Protein AF-A0A3D3QKH1-F1 (afdb_monomer_lite)

Structure (mmCIF, N/CA/C/O backbone):
data_AF-A0A3D3QKH1-F1
#
_entry.id   AF-A0A3D3QKH1-F1
#
loop_
_atom_site.group_PDB
_atom_site.id
_atom_site.type_symbol
_atom_site.label_atom_id
_atom_site.label_alt_id
_atom_site.label_comp_id
_atom_site.label_asym_id
_atom_site.label_entity_id
_atom_site.label_seq_id
_atom_site.pdbx_PDB_ins_code
_atom_site.Cartn_x
_atom_site.Cartn_y
_atom_site.Cartn_z
_atom_site.occupancy
_atom_site.B_iso_or_equiv
_atom_site.auth_seq_id
_atom_site.auth_comp_id
_atom_site.auth_asym_id
_atom_site.auth_atom_id
_atom_site.pdbx_PDB_model_num
ATOM 1 N N . MET A 1 1 ? 65.534 9.333 26.035 1.00 39.72 1 MET A N 1
ATOM 2 C CA . MET A 1 1 ? 65.267 10.619 25.351 1.00 39.72 1 MET A CA 1
ATOM 3 C C . MET A 1 1 ? 64.069 10.391 24.429 1.00 39.72 1 MET A C 1
ATOM 5 O O . MET A 1 1 ? 64.237 9.804 23.380 1.00 39.72 1 MET A O 1
ATOM 9 N N . ARG A 1 2 ? 62.819 10.492 24.902 1.00 50.69 2 ARG A N 1
ATOM 10 C CA . ARG A 1 2 ? 62.010 11.727 24.957 1.00 50.69 2 ARG A CA 1
ATOM 11 C C . ARG A 1 2 ? 62.180 12.585 23.700 1.00 50.69 2 ARG A C 1
ATOM 13 O O . ARG A 1 2 ? 63.116 13.371 23.644 1.00 50.69 2 ARG A O 1
ATOM 20 N N . ARG A 1 3 ? 61.242 12.450 22.761 1.00 45.91 3 ARG A N 1
ATOM 21 C CA . ARG A 1 3 ? 60.680 13.549 21.960 1.00 45.91 3 ARG A CA 1
ATOM 22 C C . ARG A 1 3 ? 59.366 13.074 21.338 1.00 45.91 3 ARG A C 1
ATOM 24 O O . ARG A 1 3 ? 59.272 12.750 20.164 1.00 45.91 3 ARG A O 1
ATOM 31 N N . SER A 1 4 ? 58.368 12.986 22.215 1.00 51.47 4 SER A N 1
ATOM 32 C CA . SER A 1 4 ? 56.958 13.074 21.857 1.00 51.47 4 SER A CA 1
ATOM 33 C C . SER A 1 4 ? 56.712 14.415 21.187 1.00 51.47 4 SER A C 1
ATOM 35 O O . SER A 1 4 ? 56.991 15.442 21.798 1.00 51.47 4 SER A O 1
ATOM 37 N N . LEU A 1 5 ? 56.174 14.396 19.979 1.00 57.34 5 LEU A N 1
ATOM 38 C CA . LEU A 1 5 ? 55.156 15.326 19.500 1.00 57.34 5 LEU A CA 1
ATOM 39 C C . LEU A 1 5 ? 54.867 14.889 18.075 1.00 57.34 5 LEU A C 1
ATOM 41 O O . LEU A 1 5 ? 55.788 14.930 17.278 1.00 57.34 5 LEU A O 1
ATOM 45 N N . LEU A 1 6 ? 53.644 14.488 17.758 1.00 51.66 6 LEU A N 1
ATOM 46 C CA . LEU A 1 6 ? 53.036 14.796 16.467 1.00 51.66 6 LEU A CA 1
ATOM 47 C C . LEU A 1 6 ? 51.521 14.586 16.616 1.00 51.66 6 LEU A C 1
ATOM 49 O O . LEU A 1 6 ? 51.003 13.484 16.505 1.00 51.66 6 LEU A O 1
ATOM 53 N N . ILE A 1 7 ? 50.877 15.699 16.971 1.00 54.34 7 ILE A N 1
ATOM 54 C CA . ILE A 1 7 ? 49.612 16.185 16.411 1.00 54.34 7 ILE A CA 1
ATOM 55 C C . ILE A 1 7 ? 48.420 15.224 16.544 1.00 54.34 7 ILE A C 1
ATOM 57 O O . ILE A 1 7 ? 48.139 14.386 15.693 1.00 54.34 7 ILE A O 1
ATOM 61 N N . PHE A 1 8 ? 47.660 15.441 17.617 1.00 46.69 8 PHE A N 1
ATOM 62 C CA . PHE A 1 8 ? 46.292 14.961 17.776 1.00 46.69 8 PHE A CA 1
ATOM 63 C C . PHE A 1 8 ? 45.394 15.796 16.847 1.00 46.69 8 PHE A C 1
ATOM 65 O O . PHE A 1 8 ? 44.880 16.846 17.233 1.00 46.69 8 PHE A O 1
ATOM 72 N N . THR A 1 9 ? 45.284 15.395 15.580 1.00 58.78 9 THR A N 1
ATOM 73 C CA . THR A 1 9 ? 44.363 16.022 14.626 1.00 58.78 9 THR A CA 1
ATOM 74 C C . THR A 1 9 ? 42.937 15.724 15.075 1.00 58.78 9 THR A C 1
ATOM 76 O O . THR A 1 9 ? 42.457 14.597 14.977 1.00 58.78 9 THR A O 1
ATOM 79 N N . PHE A 1 10 ? 42.283 16.745 15.621 1.00 53.72 10 PHE A N 1
ATOM 80 C CA . PHE A 1 10 ? 40.889 16.732 16.039 1.00 53.72 10 PHE A CA 1
ATOM 81 C C . PHE A 1 10 ? 40.011 16.564 14.787 1.00 53.72 10 PHE A C 1
ATOM 83 O O . PHE A 1 10 ? 39.727 17.526 14.074 1.00 53.72 10 PHE A O 1
ATOM 90 N N . LEU A 1 11 ? 39.639 15.323 14.471 1.00 56.59 11 LEU A N 1
ATOM 91 C CA . LEU A 1 11 ? 38.656 15.022 13.438 1.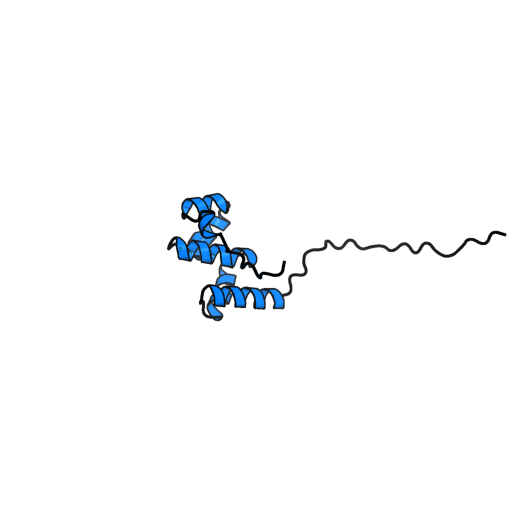00 56.59 11 LEU A CA 1
ATOM 92 C C . LEU A 1 11 ? 37.293 15.487 13.976 1.00 56.59 11 LEU A C 1
ATOM 94 O O . LEU A 1 11 ? 36.651 14.775 14.747 1.00 56.59 11 LEU A O 1
ATOM 98 N N . LEU A 1 12 ? 36.864 16.702 13.618 1.00 54.38 12 LEU A N 1
ATOM 99 C CA . LEU A 1 12 ? 35.460 17.093 13.744 1.00 54.38 12 LEU A CA 1
ATOM 100 C C . LEU A 1 12 ? 34.660 16.204 12.787 1.00 54.38 12 LEU A C 1
ATOM 102 O O . LEU A 1 12 ? 34.444 16.541 11.624 1.00 54.38 12 LEU A O 1
ATOM 106 N N . ALA A 1 13 ? 34.244 15.041 13.278 1.00 55.53 13 ALA A N 1
ATOM 107 C CA . ALA A 1 13 ? 33.175 14.282 12.669 1.00 55.53 13 ALA A CA 1
ATOM 108 C C . ALA A 1 13 ? 31.912 15.137 12.793 1.00 55.53 13 ALA A C 1
ATOM 110 O O . ALA A 1 13 ? 31.291 15.206 13.853 1.00 55.53 13 ALA A O 1
ATOM 111 N N . SER A 1 14 ? 31.561 15.842 11.716 1.00 57.06 14 SER A N 1
ATOM 112 C CA . SER A 1 14 ? 30.198 16.319 11.539 1.00 57.06 14 SER A CA 1
ATOM 113 C C . SER A 1 14 ? 29.322 15.074 11.562 1.00 57.06 14 SER A C 1
ATOM 115 O O . SER A 1 14 ? 29.304 14.304 10.601 1.00 57.06 14 SER A O 1
ATOM 117 N N . ALA A 1 15 ? 28.666 14.821 12.692 1.00 60.66 15 ALA A N 1
ATOM 118 C CA . ALA A 1 15 ? 27.592 13.852 12.782 1.00 60.66 15 ALA A CA 1
ATOM 119 C C . ALA A 1 15 ? 26.407 14.435 12.004 1.00 60.66 15 ALA A C 1
ATOM 121 O O . ALA A 1 15 ? 25.427 14.898 12.583 1.00 60.66 15 ALA A O 1
ATOM 122 N N . ALA A 1 16 ? 26.528 14.472 10.674 1.00 62.12 16 ALA A N 1
ATOM 123 C CA . ALA A 1 16 ? 25.353 14.532 9.836 1.00 62.12 16 ALA A CA 1
ATOM 124 C C . ALA A 1 16 ? 24.510 13.320 10.251 1.00 62.12 16 ALA A C 1
ATOM 126 O O . ALA A 1 16 ? 25.060 12.213 10.328 1.00 62.12 16 ALA A O 1
ATOM 127 N N . PRO A 1 17 ? 23.227 13.503 10.599 1.00 56.59 17 PRO A N 1
ATOM 128 C CA . PRO A 1 17 ? 22.369 12.355 10.805 1.00 56.59 17 PRO A CA 1
ATOM 129 C C . PRO A 1 17 ? 22.489 11.504 9.543 1.00 56.59 17 PRO A C 1
ATOM 131 O O . PRO A 1 17 ? 22.360 12.016 8.432 1.00 56.59 17 PRO A O 1
ATOM 134 N N . ILE A 1 18 ? 22.813 10.224 9.713 1.00 59.66 18 ILE A N 1
ATOM 135 C CA . ILE A 1 18 ? 22.743 9.248 8.632 1.00 59.66 18 ILE A CA 1
ATOM 136 C C . ILE A 1 18 ? 21.248 9.041 8.378 1.00 59.66 18 ILE A C 1
ATOM 138 O O . ILE A 1 18 ? 20.650 8.068 8.824 1.00 59.66 18 ILE A O 1
ATOM 142 N N . THR A 1 19 ? 20.600 10.014 7.748 1.00 61.84 19 THR A N 1
ATOM 143 C CA . THR A 1 19 ? 19.360 9.763 7.034 1.00 61.84 19 THR A CA 1
ATOM 144 C C . THR A 1 19 ? 19.751 8.890 5.851 1.00 61.84 19 THR A C 1
ATOM 146 O O . THR A 1 19 ? 20.713 9.198 5.141 1.00 61.84 19 THR A O 1
ATOM 149 N N . GLY A 1 20 ? 19.080 7.747 5.688 1.00 61.28 20 GLY A N 1
ATOM 150 C CA . GLY A 1 20 ? 19.288 6.894 4.520 1.00 61.28 20 GLY A CA 1
ATOM 151 C C . GLY A 1 20 ? 19.252 7.764 3.265 1.00 61.28 20 GLY A C 1
ATOM 152 O O . GLY A 1 20 ? 18.377 8.617 3.133 1.00 61.28 20 GLY A O 1
ATOM 153 N N . GLN A 1 21 ? 20.258 7.637 2.401 1.00 60.56 21 GLN A N 1
ATOM 154 C CA . GLN A 1 21 ? 20.323 8.409 1.163 1.00 60.56 21 GLN A CA 1
ATOM 155 C C . GLN A 1 21 ? 19.178 7.950 0.248 1.00 60.56 21 GLN A C 1
ATOM 157 O O . GLN A 1 21 ? 19.341 7.006 -0.521 1.00 60.56 21 GLN A O 1
ATOM 162 N N . GLU A 1 22 ? 18.012 8.587 0.348 1.00 65.19 22 GLU A N 1
ATOM 163 C CA . GLU A 1 22 ? 16.922 8.401 -0.608 1.00 65.19 22 GLU A CA 1
ATOM 164 C C . GLU A 1 22 ? 17.378 8.941 -1.966 1.00 65.19 22 GLU A C 1
ATOM 166 O O . GLU A 1 22 ? 17.476 10.148 -2.192 1.00 65.19 22 GLU A O 1
ATOM 171 N N . SER A 1 23 ? 17.731 8.029 -2.871 1.00 79.75 23 SER A N 1
ATOM 172 C CA . SER A 1 23 ? 18.094 8.367 -4.242 1.00 79.75 23 SER A CA 1
ATOM 173 C C . SER A 1 23 ? 16.833 8.378 -5.108 1.00 79.75 23 SER A C 1
ATOM 175 O O . SER A 1 23 ? 16.136 7.361 -5.158 1.00 79.75 23 SER A O 1
ATOM 177 N N . PRO A 1 24 ? 16.554 9.455 -5.865 1.00 79.38 24 PRO A N 1
ATOM 178 C CA . PRO A 1 24 ? 15.440 9.481 -6.814 1.00 79.38 24 PRO A CA 1
ATOM 179 C C . PRO A 1 24 ? 15.468 8.314 -7.810 1.00 79.38 24 PRO A C 1
ATOM 181 O O . PRO A 1 24 ? 14.419 7.795 -8.183 1.00 79.38 24 PRO A O 1
ATOM 184 N N . ALA A 1 25 ? 16.666 7.863 -8.202 1.00 81.81 25 ALA A N 1
ATOM 185 C CA . ALA A 1 25 ? 16.832 6.699 -9.069 1.00 81.81 25 ALA A CA 1
ATOM 186 C C . ALA A 1 25 ? 16.413 5.394 -8.369 1.00 81.81 25 ALA A C 1
ATOM 188 O O . ALA A 1 25 ? 15.702 4.588 -8.961 1.00 81.81 25 ALA A O 1
ATOM 189 N N . ALA A 1 26 ? 16.772 5.223 -7.091 1.00 84.75 26 ALA A N 1
ATOM 190 C CA . ALA A 1 26 ? 16.362 4.056 -6.310 1.00 84.75 26 ALA A CA 1
ATOM 191 C C . ALA A 1 26 ? 14.836 4.006 -6.122 1.00 84.75 26 ALA A C 1
ATOM 193 O O . ALA A 1 26 ? 14.236 2.941 -6.256 1.00 84.75 26 ALA A O 1
ATOM 194 N N . ASN A 1 27 ? 14.197 5.157 -5.888 1.00 84.12 27 ASN A N 1
ATOM 195 C CA . ASN A 1 27 ? 12.738 5.242 -5.804 1.00 84.12 27 ASN A CA 1
ATOM 196 C C . ASN A 1 27 ? 12.077 4.879 -7.139 1.00 84.12 27 ASN A C 1
ATOM 198 O O . ASN A 1 27 ? 11.091 4.149 -7.147 1.00 84.12 27 ASN A O 1
ATOM 202 N N . ALA A 1 28 ? 12.624 5.332 -8.270 1.00 83.81 28 ALA A N 1
ATOM 203 C CA . ALA A 1 28 ? 12.101 4.980 -9.589 1.00 83.81 28 ALA A CA 1
ATOM 204 C C . ALA A 1 28 ? 12.192 3.469 -9.872 1.00 83.81 28 ALA A C 1
ATOM 206 O O . ALA A 1 28 ? 11.215 2.870 -10.328 1.00 83.81 28 ALA A O 1
ATOM 207 N N . ASP A 1 29 ? 13.326 2.840 -9.554 1.00 86.81 29 ASP A N 1
ATOM 208 C CA . ASP A 1 29 ? 13.516 1.394 -9.715 1.00 86.81 29 ASP A CA 1
ATOM 209 C C . ASP A 1 29 ? 12.571 0.596 -8.809 1.00 86.81 29 ASP A C 1
ATOM 211 O O . ASP A 1 29 ? 11.919 -0.355 -9.255 1.00 86.81 29 ASP A O 1
ATOM 215 N N . TYR A 1 30 ? 12.432 1.023 -7.553 1.00 86.50 30 TYR A N 1
ATOM 216 C CA . TYR A 1 30 ? 11.501 0.435 -6.595 1.00 86.50 30 TYR A CA 1
ATOM 217 C C . TYR A 1 30 ? 10.049 0.522 -7.081 1.00 86.50 30 TYR A C 1
ATOM 219 O O . TYR A 1 30 ? 9.355 -0.492 -7.172 1.00 86.50 30 TYR A O 1
ATOM 227 N N . LEU A 1 31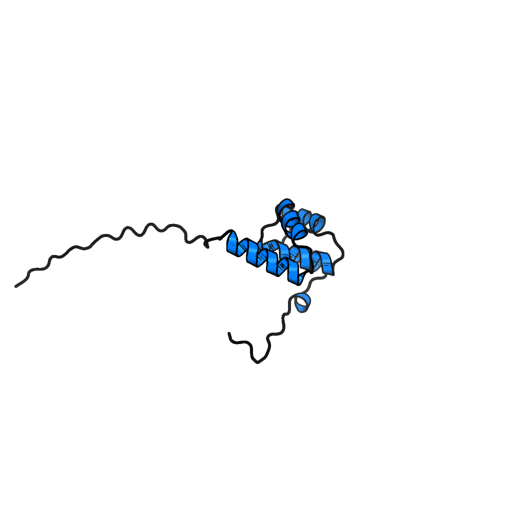 ? 9.600 1.714 -7.474 1.00 86.31 31 LEU A N 1
ATOM 228 C CA . LEU A 1 31 ? 8.261 1.947 -8.013 1.00 86.31 31 LEU A CA 1
ATOM 229 C C . LEU A 1 31 ? 8.012 1.142 -9.298 1.00 86.31 31 LEU A C 1
ATOM 231 O O . LEU A 1 31 ? 6.921 0.607 -9.494 1.00 86.31 31 LEU A O 1
ATOM 235 N N . SER A 1 32 ? 9.033 0.973 -10.143 1.00 86.94 32 SER A N 1
ATOM 236 C CA . SER A 1 32 ? 8.971 0.105 -11.323 1.00 86.94 32 SER A CA 1
ATOM 237 C C . SER A 1 32 ? 8.758 -1.368 -10.952 1.00 86.94 32 SER A C 1
ATOM 239 O O . SER A 1 32 ? 7.974 -2.068 -11.600 1.00 86.94 32 SER A O 1
ATOM 241 N N . ALA A 1 33 ? 9.424 -1.857 -9.903 1.00 89.50 33 ALA A N 1
ATOM 242 C CA . ALA A 1 33 ? 9.225 -3.213 -9.395 1.00 89.50 33 ALA A CA 1
ATOM 243 C C . ALA A 1 33 ? 7.811 -3.408 -8.820 1.00 89.50 33 ALA A C 1
ATOM 245 O O . ALA A 1 33 ? 7.152 -4.401 -9.139 1.00 89.50 33 ALA A O 1
ATOM 246 N N . VAL A 1 34 ? 7.309 -2.433 -8.053 1.00 89.38 34 VAL A N 1
ATOM 247 C CA . VAL A 1 34 ? 5.932 -2.423 -7.533 1.00 89.38 34 VAL A CA 1
ATOM 248 C C . VAL A 1 34 ? 4.916 -2.464 -8.681 1.00 89.38 34 VAL A C 1
ATOM 250 O O . VAL A 1 34 ? 4.021 -3.310 -8.669 1.00 89.38 34 VAL A O 1
ATOM 253 N N . ALA A 1 35 ? 5.091 -1.631 -9.715 1.00 88.38 35 ALA A N 1
ATOM 254 C CA . ALA A 1 35 ? 4.232 -1.619 -10.904 1.00 88.38 35 ALA A CA 1
ATOM 255 C C . ALA A 1 35 ? 4.120 -3.013 -11.534 1.00 88.38 35 ALA A C 1
ATOM 257 O O . ALA A 1 35 ? 3.021 -3.516 -11.768 1.00 88.38 35 ALA A O 1
ATOM 258 N N . ARG A 1 36 ? 5.269 -3.667 -11.758 1.00 89.81 36 ARG A N 1
ATOM 259 C CA . ARG A 1 36 ? 5.336 -5.012 -12.345 1.00 89.81 36 ARG A CA 1
ATOM 260 C C . ARG A 1 36 ? 4.628 -6.047 -11.476 1.00 89.81 36 ARG A C 1
ATOM 262 O O . ARG A 1 36 ? 3.855 -6.841 -12.008 1.00 89.81 36 ARG A O 1
ATOM 269 N N . PHE A 1 37 ? 4.844 -6.022 -10.161 1.00 89.12 37 PHE A N 1
ATOM 270 C CA . PHE A 1 37 ? 4.207 -6.963 -9.235 1.00 89.12 37 PHE A CA 1
ATOM 271 C C . PHE A 1 37 ? 2.675 -6.853 -9.260 1.00 89.12 37 PHE A C 1
ATOM 273 O O . PHE A 1 37 ? 1.970 -7.863 -9.310 1.00 89.12 37 PHE A O 1
ATOM 280 N N . PHE A 1 38 ? 2.147 -5.628 -9.277 1.00 88.62 38 PHE A N 1
ATOM 281 C CA . PHE A 1 38 ? 0.704 -5.383 -9.325 1.00 88.62 38 PHE A CA 1
ATOM 282 C C . PHE A 1 38 ? 0.118 -5.370 -10.743 1.00 88.62 38 PHE A C 1
ATOM 284 O O . PHE A 1 38 ? -1.096 -5.249 -10.881 1.00 88.62 38 PHE A O 1
ATOM 291 N N . SER A 1 39 ? 0.944 -5.566 -11.778 1.00 90.56 39 SER A N 1
ATOM 292 C CA . SER A 1 39 ? 0.546 -5.470 -13.192 1.00 90.56 39 SER A CA 1
ATOM 293 C C . SER A 1 39 ? -0.073 -4.112 -13.557 1.00 90.56 39 SER A C 1
ATOM 295 O O . SER A 1 39 ? -0.969 -4.045 -14.396 1.00 90.56 39 SER A O 1
ATOM 297 N N . LEU A 1 40 ? 0.408 -3.036 -12.928 1.00 87.25 40 LEU A N 1
ATOM 298 C CA . LEU A 1 40 ? -0.011 -1.667 -13.220 1.00 87.25 40 LEU A CA 1
ATOM 299 C C . LEU A 1 40 ? 0.797 -1.120 -14.409 1.00 87.25 40 LEU A C 1
ATOM 301 O O . LEU A 1 40 ? 2.012 -1.347 -14.481 1.00 87.25 40 LEU A O 1
ATOM 305 N N . PRO A 1 41 ? 0.173 -0.385 -15.344 1.00 83.31 41 PRO A N 1
ATOM 306 C CA . PRO A 1 41 ? 0.899 0.338 -16.369 1.00 83.31 41 PRO A CA 1
ATOM 307 C C . PRO A 1 41 ? 1.799 1.405 -15.731 1.00 83.31 41 PRO A C 1
ATOM 309 O O . PRO A 1 41 ? 1.513 1.966 -14.675 1.00 83.31 41 PRO A O 1
ATOM 312 N N . SER A 1 42 ? 2.938 1.679 -16.367 1.00 70.12 42 SER A N 1
ATOM 313 C CA . SER A 1 42 ? 4.013 2.487 -15.773 1.00 70.12 42 SER A CA 1
ATOM 314 C C . SER A 1 42 ? 3.589 3.918 -15.421 1.00 70.12 42 SER A C 1
ATOM 316 O O . SER A 1 42 ? 4.155 4.512 -14.511 1.00 70.12 42 SER A O 1
ATOM 318 N N . ASN A 1 43 ? 2.582 4.457 -16.113 1.00 72.81 43 ASN A N 1
ATOM 319 C CA . ASN A 1 43 ? 1.995 5.764 -15.828 1.00 72.81 43 ASN A CA 1
ATOM 320 C C . ASN A 1 43 ? 1.074 5.762 -14.595 1.00 72.81 43 ASN A C 1
ATOM 322 O O . ASN A 1 43 ? 0.916 6.806 -13.977 1.00 72.81 43 ASN A O 1
ATOM 326 N N . GLU A 1 44 ? 0.492 4.623 -14.204 1.00 69.69 44 GLU A N 1
ATOM 327 C CA . GLU A 1 44 ? -0.373 4.531 -13.015 1.00 69.69 44 GLU A CA 1
ATOM 328 C C . GLU A 1 44 ? 0.420 4.659 -11.713 1.00 69.69 44 GLU A C 1
ATOM 330 O O . GLU A 1 44 ? -0.087 5.189 -10.731 1.00 69.69 44 GLU A O 1
ATOM 335 N N . VAL A 1 45 ? 1.694 4.259 -11.702 1.00 65.00 45 VAL A N 1
ATOM 336 C CA . VAL A 1 45 ? 2.543 4.434 -10.514 1.00 65.00 45 VAL A CA 1
ATOM 337 C C . VAL A 1 45 ? 2.938 5.893 -10.295 1.00 65.00 45 VAL A C 1
ATOM 339 O O . VAL A 1 45 ? 3.100 6.319 -9.155 1.00 65.00 45 VAL A O 1
ATOM 342 N N . SER A 1 46 ? 2.995 6.696 -11.358 1.00 64.56 46 SER A N 1
ATOM 343 C CA . SER A 1 46 ? 3.093 8.152 -11.227 1.00 64.56 46 SER A CA 1
ATOM 344 C C . SER A 1 46 ? 1.819 8.752 -10.618 1.00 64.56 46 SER A C 1
ATOM 346 O O . SER A 1 46 ? 1.923 9.673 -9.819 1.00 64.56 46 SER A O 1
ATOM 348 N N . ILE A 1 47 ? 0.640 8.184 -10.891 1.00 65.25 47 ILE A N 1
ATOM 349 C CA . ILE A 1 47 ? -0.631 8.627 -10.287 1.00 65.25 47 ILE A CA 1
ATOM 350 C C . ILE A 1 47 ? -0.678 8.280 -8.788 1.00 65.25 47 ILE A C 1
ATOM 352 O O . ILE A 1 47 ? -1.205 9.051 -7.995 1.00 65.25 47 ILE A O 1
ATOM 356 N N . LEU A 1 48 ? -0.037 7.186 -8.352 1.00 67.06 48 LEU A N 1
ATOM 357 C CA . LEU A 1 48 ? 0.099 6.861 -6.919 1.00 67.06 48 LEU A CA 1
ATOM 358 C C . LEU A 1 48 ? 0.849 7.942 -6.129 1.00 67.06 48 LEU A C 1
ATOM 360 O O . LEU A 1 48 ? 0.575 8.126 -4.944 1.00 67.06 48 LEU A O 1
ATOM 364 N N . SER A 1 49 ? 1.760 8.677 -6.778 1.00 63.94 49 SER A N 1
ATOM 365 C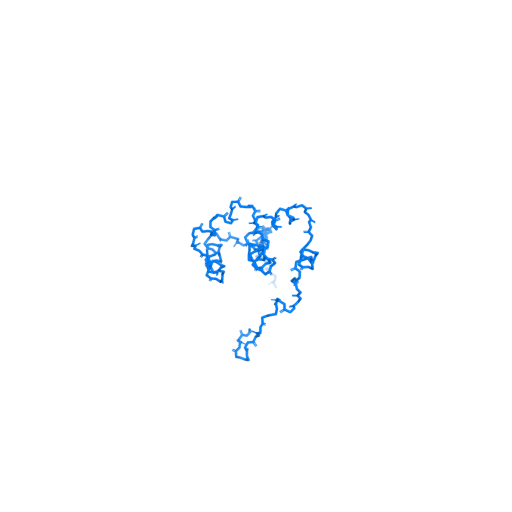 CA . SER A 1 49 ? 2.450 9.810 -6.149 1.00 63.94 49 SER A CA 1
ATOM 366 C C . SER A 1 49 ? 1.532 11.012 -5.895 1.00 63.94 49 SER A C 1
ATOM 368 O O . SER A 1 49 ? 1.797 11.798 -4.989 1.00 63.94 49 SER A O 1
ATOM 370 N N . GLU A 1 50 ? 0.420 11.124 -6.630 1.00 72.44 50 GLU A N 1
ATOM 371 C CA . GLU A 1 50 ? -0.580 12.185 -6.448 1.00 72.44 50 GLU A CA 1
ATOM 372 C C . GLU A 1 50 ? -1.440 11.965 -5.197 1.00 72.44 50 GLU A C 1
ATOM 374 O O . GLU A 1 50 ? -2.017 12.910 -4.669 1.00 72.44 50 GLU A O 1
ATOM 379 N N . TRP A 1 51 ? -1.514 10.733 -4.686 1.00 73.94 51 TRP A N 1
ATOM 380 C CA . TRP A 1 51 ? -2.312 10.384 -3.505 1.00 73.94 51 TRP A CA 1
ATOM 381 C C . TRP A 1 51 ? -1.590 10.656 -2.177 1.00 73.94 51 TRP A C 1
ATOM 383 O O . TRP A 1 51 ? -2.066 10.233 -1.124 1.00 73.94 51 TRP A O 1
ATOM 393 N N . GLU A 1 52 ? -0.442 11.343 -2.217 1.00 81.19 52 GLU A N 1
ATOM 394 C CA . GLU A 1 52 ? 0.378 11.675 -1.042 1.00 81.19 52 GLU A CA 1
ATOM 395 C C . GLU A 1 52 ? 0.720 10.439 -0.189 1.00 81.19 52 GLU A C 1
ATOM 397 O O . GLU A 1 52 ? 0.806 10.499 1.038 1.00 81.19 52 GLU A O 1
ATOM 402 N N . ILE A 1 53 ? 0.890 9.286 -0.844 1.00 86.00 53 ILE A N 1
ATOM 403 C CA . ILE A 1 53 ? 1.253 8.029 -0.189 1.00 86.00 53 ILE A CA 1
ATOM 404 C C . ILE A 1 53 ? 2.779 7.982 -0.072 1.00 86.00 53 ILE A C 1
ATOM 406 O O . ILE A 1 53 ? 3.458 8.116 -1.097 1.00 86.00 53 ILE A O 1
ATOM 410 N N . PRO A 1 54 ? 3.343 7.759 1.130 1.00 86.25 54 PRO A N 1
ATOM 411 C CA . PRO A 1 54 ? 4.767 7.480 1.271 1.00 86.25 54 PRO A CA 1
ATOM 412 C C . PRO A 1 54 ? 5.180 6.317 0.363 1.00 86.25 54 PRO A C 1
ATOM 414 O O . PRO A 1 54 ? 4.463 5.321 0.259 1.00 86.25 54 PRO A O 1
ATOM 417 N N . VAL A 1 55 ? 6.323 6.439 -0.318 1.00 85.81 55 VAL A N 1
ATOM 418 C CA . VAL A 1 55 ? 6.755 5.475 -1.349 1.00 85.81 55 VAL A CA 1
ATOM 419 C C . VAL A 1 55 ? 6.766 4.038 -0.818 1.00 85.81 55 VAL A C 1
ATOM 421 O O . VAL A 1 55 ? 6.312 3.123 -1.500 1.00 85.81 55 VAL A O 1
ATOM 424 N N . ASP A 1 56 ? 7.225 3.852 0.414 1.00 86.81 56 ASP A N 1
ATOM 425 C CA . ASP A 1 56 ? 7.283 2.583 1.136 1.00 86.81 56 ASP A CA 1
ATOM 426 C C . ASP A 1 56 ? 5.904 2.018 1.523 1.00 86.81 56 ASP A C 1
ATOM 428 O O . ASP A 1 56 ? 5.743 0.801 1.650 1.00 86.81 56 ASP A O 1
ATOM 432 N N . GLU A 1 57 ? 4.883 2.868 1.654 1.00 88.69 57 GLU A N 1
ATOM 433 C CA . GLU A 1 57 ? 3.512 2.458 1.972 1.00 88.69 57 GLU A CA 1
ATOM 434 C C . GLU A 1 57 ? 2.700 2.053 0.726 1.00 88.69 57 GLU A C 1
ATOM 436 O O . GLU A 1 57 ? 1.741 1.281 0.839 1.00 88.69 57 GLU A O 1
ATOM 441 N N . ILE A 1 58 ? 3.096 2.497 -0.474 1.00 89.44 58 ILE A N 1
ATOM 442 C CA . ILE A 1 58 ? 2.402 2.207 -1.742 1.00 89.44 58 ILE A CA 1
ATOM 443 C C . ILE A 1 58 ? 2.088 0.713 -1.946 1.00 89.44 58 ILE A C 1
ATOM 445 O O . ILE A 1 58 ? 0.917 0.383 -2.173 1.00 89.44 58 ILE A O 1
ATOM 449 N N . PRO A 1 59 ? 3.051 -0.230 -1.875 1.00 89.31 59 PRO A N 1
ATOM 450 C CA . PRO A 1 59 ? 2.733 -1.639 -2.095 1.00 89.31 59 PRO A CA 1
ATOM 451 C C . PRO A 1 59 ? 1.784 -2.204 -1.037 1.00 89.31 59 PRO A C 1
ATOM 453 O O . PRO A 1 59 ? 0.998 -3.094 -1.355 1.00 89.31 59 PRO A O 1
ATOM 456 N N . VAL A 1 60 ? 1.807 -1.688 0.196 1.00 89.31 60 VAL A N 1
ATOM 457 C CA . VAL A 1 60 ? 0.892 -2.122 1.260 1.00 89.31 60 VAL A CA 1
ATOM 458 C C . VAL A 1 60 ? -0.537 -1.691 0.931 1.00 89.31 60 VAL A C 1
ATOM 460 O O . VAL A 1 60 ? -1.453 -2.514 0.985 1.00 89.31 60 VAL A O 1
ATOM 463 N N . VAL A 1 61 ? -0.727 -0.433 0.521 1.00 90.75 61 VAL A N 1
ATOM 464 C CA . VAL A 1 61 ? -2.028 0.095 0.080 1.00 90.75 61 VAL A CA 1
ATOM 465 C C . VAL A 1 61 ? -2.583 -0.734 -1.079 1.00 90.75 61 VAL A C 1
ATOM 467 O O . VAL A 1 61 ? -3.711 -1.224 -1.000 1.00 90.75 61 VAL A O 1
ATOM 470 N N . LEU A 1 62 ? -1.784 -0.952 -2.129 1.00 89.69 62 LEU A N 1
ATOM 471 C CA . LEU A 1 62 ? -2.188 -1.740 -3.299 1.00 89.69 62 LEU A CA 1
ATOM 472 C C . LEU A 1 62 ? -2.544 -3.184 -2.931 1.00 89.69 62 LEU A C 1
ATOM 474 O O . LEU A 1 62 ? -3.534 -3.738 -3.418 1.00 89.69 62 LEU A O 1
ATOM 478 N N . PHE A 1 63 ? -1.757 -3.795 -2.047 1.00 90.19 63 PHE A N 1
ATOM 479 C CA . PHE A 1 63 ? -1.974 -5.157 -1.580 1.00 90.19 63 PHE A CA 1
ATOM 480 C C . PHE A 1 63 ? -3.303 -5.314 -0.836 1.00 90.19 63 PHE A C 1
ATOM 482 O O . PHE A 1 63 ? -4.081 -6.224 -1.141 1.00 90.19 63 PHE A O 1
ATOM 489 N N . VAL A 1 64 ? -3.584 -4.422 0.117 1.00 89.88 64 VA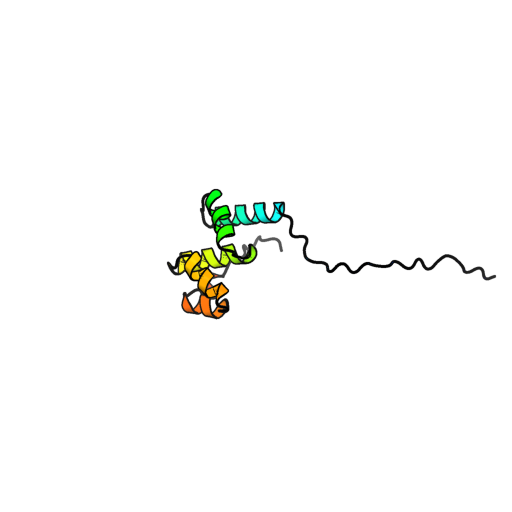L A N 1
ATOM 490 C CA . VAL A 1 64 ? -4.826 -4.468 0.899 1.00 89.88 64 VAL A CA 1
ATOM 491 C C . VAL A 1 64 ? -6.029 -4.131 0.019 1.00 89.88 64 VAL A C 1
ATOM 493 O O . VAL A 1 64 ? -7.037 -4.839 0.074 1.00 89.88 64 VAL A O 1
ATOM 496 N N . ALA A 1 65 ? -5.918 -3.115 -0.839 1.00 89.19 65 ALA A N 1
ATOM 497 C CA . ALA A 1 65 ? -6.964 -2.719 -1.779 1.00 89.19 65 ALA A CA 1
ATOM 498 C C . ALA A 1 65 ? -7.377 -3.885 -2.692 1.00 89.19 65 ALA A C 1
ATOM 500 O O . ALA A 1 65 ? -8.547 -4.266 -2.738 1.00 89.19 65 ALA A O 1
ATOM 501 N N . ARG A 1 66 ? -6.402 -4.547 -3.333 1.00 88.56 66 ARG A N 1
ATOM 502 C CA . ARG A 1 66 ? -6.652 -5.682 -4.238 1.00 88.56 66 ARG A CA 1
ATOM 503 C C . ARG A 1 66 ? -7.350 -6.856 -3.550 1.00 88.56 66 ARG A C 1
ATOM 505 O O . ARG A 1 66 ? -8.162 -7.530 -4.176 1.00 88.56 66 ARG A O 1
ATOM 512 N N . ARG A 1 67 ? -7.025 -7.129 -2.284 1.00 87.38 67 ARG A N 1
ATOM 513 C CA . ARG 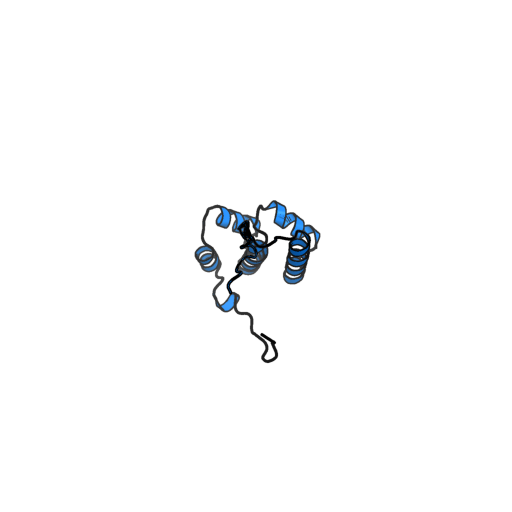A 1 67 ? -7.588 -8.263 -1.534 1.00 87.38 67 ARG A CA 1
ATOM 514 C C . ARG A 1 67 ? -8.948 -7.960 -0.902 1.00 87.38 67 ARG A C 1
ATOM 516 O O . ARG A 1 67 ? -9.757 -8.871 -0.763 1.00 87.38 67 ARG A O 1
ATOM 523 N N . SER A 1 68 ? -9.191 -6.710 -0.527 1.00 88.25 68 SER A N 1
ATOM 524 C CA . SER A 1 68 ? -10.431 -6.281 0.130 1.00 88.25 68 SER A CA 1
ATOM 525 C C . SER A 1 68 ? -11.497 -5.756 -0.831 1.00 88.25 68 SER A C 1
ATOM 527 O O . SER A 1 68 ? -12.655 -5.631 -0.441 1.00 88.25 68 SER A O 1
ATOM 529 N N . GLY A 1 69 ? -11.119 -5.435 -2.073 1.00 87.88 69 GLY A N 1
ATOM 530 C CA . GLY A 1 69 ? -11.999 -4.801 -3.055 1.00 87.88 69 GLY A CA 1
ATOM 531 C C . GLY A 1 69 ? -12.245 -3.310 -2.795 1.00 87.88 69 GLY A C 1
ATOM 532 O O . GLY A 1 69 ? -13.066 -2.703 -3.477 1.00 87.88 69 GLY A O 1
ATOM 533 N N . VAL A 1 70 ? -11.552 -2.711 -1.822 1.00 89.44 70 VAL A N 1
ATOM 534 C CA . VAL A 1 70 ? -11.606 -1.270 -1.545 1.00 89.44 70 VAL A CA 1
ATOM 535 C C . VAL A 1 70 ? -10.651 -0.526 -2.470 1.00 89.44 70 VAL A C 1
ATOM 537 O O . VAL A 1 70 ? -9.583 -1.040 -2.797 1.00 89.44 70 VAL A O 1
ATOM 540 N N . SER A 1 71 ? -11.014 0.689 -2.891 1.00 88.62 71 SER A N 1
ATOM 541 C CA . SER A 1 71 ? -10.111 1.499 -3.707 1.00 88.62 71 SER A CA 1
ATOM 542 C C . SER A 1 71 ? -8.861 1.912 -2.906 1.00 88.62 71 SER A C 1
ATOM 544 O O . SER A 1 71 ? -8.968 2.238 -1.719 1.00 88.62 71 SER A O 1
ATOM 546 N N . PRO A 1 72 ? -7.673 1.936 -3.535 1.00 87.88 72 PRO A N 1
ATOM 547 C CA . PRO A 1 72 ? -6.444 2.415 -2.899 1.00 87.88 72 PRO A CA 1
ATOM 548 C C . PRO A 1 72 ? -6.575 3.811 -2.271 1.00 87.88 72 PRO A C 1
ATOM 550 O O . PRO A 1 72 ? -6.120 4.024 -1.152 1.00 87.88 72 PRO A O 1
ATOM 553 N N . GLU A 1 73 ? -7.255 4.735 -2.955 1.00 86.19 73 GLU A N 1
ATOM 554 C CA . GLU A 1 73 ? -7.506 6.102 -2.484 1.00 86.19 73 GLU A CA 1
ATOM 555 C C . GLU A 1 73 ? -8.333 6.124 -1.189 1.00 86.19 73 GLU A C 1
ATOM 557 O O . GLU A 1 73 ? -7.944 6.758 -0.208 1.00 86.19 73 GLU A O 1
ATOM 562 N N . ALA A 1 74 ? -9.443 5.376 -1.137 1.00 87.88 74 ALA A N 1
ATOM 563 C CA . ALA A 1 74 ? -10.286 5.311 0.056 1.00 87.88 74 ALA A CA 1
ATOM 564 C C . ALA A 1 74 ? -9.545 4.669 1.236 1.00 87.88 74 ALA A C 1
ATOM 566 O O . ALA A 1 74 ? -9.687 5.095 2.384 1.00 87.88 74 ALA A O 1
ATOM 567 N N . PHE A 1 75 ? -8.733 3.651 0.955 1.00 88.69 75 PHE A N 1
ATOM 568 C CA . PHE A 1 75 ? -7.894 3.021 1.962 1.00 88.69 75 PHE A CA 1
ATOM 569 C C . PHE A 1 75 ? -6.819 3.988 2.493 1.00 88.69 75 PHE A C 1
ATOM 571 O O . PHE A 1 75 ? -6.625 4.093 3.706 1.00 88.69 75 PHE A O 1
ATOM 578 N N . ASN A 1 76 ? -6.179 4.755 1.609 1.00 88.19 76 ASN A N 1
ATOM 579 C CA . ASN A 1 76 ? -5.205 5.776 1.978 1.00 88.19 76 ASN A CA 1
ATOM 580 C C . ASN A 1 76 ? -5.822 6.905 2.821 1.00 88.19 76 ASN A C 1
ATOM 582 O O . ASN A 1 76 ? -5.241 7.313 3.822 1.00 88.19 76 ASN A O 1
ATOM 586 N N . ALA A 1 77 ? -7.042 7.348 2.510 1.00 89.06 77 ALA A N 1
ATOM 587 C CA . ALA A 1 77 ? -7.744 8.340 3.328 1.00 89.06 77 ALA A CA 1
ATOM 588 C C . ALA A 1 77 ? -7.924 7.875 4.790 1.00 89.06 77 ALA A C 1
ATOM 590 O O . ALA A 1 77 ? -7.773 8.659 5.729 1.00 89.06 77 ALA A O 1
ATOM 591 N N . LEU A 1 78 ? -8.179 6.580 5.018 1.00 88.38 78 LEU A N 1
ATOM 592 C CA . LEU A 1 78 ? -8.247 6.013 6.372 1.00 88.38 78 LEU A CA 1
ATOM 593 C C . LEU A 1 78 ? -6.880 5.979 7.064 1.00 88.38 78 LEU A C 1
ATOM 595 O O . LEU A 1 78 ? -6.798 6.186 8.278 1.00 88.38 78 LEU A O 1
ATOM 599 N N . ARG A 1 79 ? -5.813 5.724 6.300 1.00 88.56 79 ARG A N 1
ATOM 600 C CA . ARG A 1 79 ? -4.430 5.737 6.786 1.00 88.56 79 ARG A CA 1
ATOM 601 C C . ARG A 1 79 ? -3.999 7.145 7.205 1.00 88.56 79 ARG A C 1
ATOM 603 O O . ARG A 1 79 ? -3.418 7.292 8.285 1.00 88.56 79 ARG A O 1
ATOM 610 N N . GLN A 1 80 ? -4.344 8.159 6.410 1.00 88.00 80 GLN A N 1
ATOM 611 C CA . GLN A 1 80 ? -4.112 9.571 6.723 1.00 88.00 80 GLN A CA 1
ATOM 612 C C . GLN A 1 80 ? -4.928 10.046 7.935 1.00 88.00 80 GLN A C 1
ATOM 614 O O . GLN A 1 80 ? -4.446 10.851 8.726 1.00 88.00 80 GLN A O 1
ATOM 619 N N . ALA A 1 81 ? -6.113 9.473 8.170 1.00 89.19 81 ALA A N 1
ATOM 620 C CA . ALA A 1 81 ? -6.919 9.723 9.370 1.00 89.19 81 ALA A CA 1
ATOM 621 C C . ALA A 1 81 ? -6.331 9.119 10.671 1.00 89.19 81 ALA A C 1
ATOM 623 O O . ALA A 1 81 ? -7.015 9.053 11.696 1.00 89.19 81 ALA A O 1
ATOM 624 N N . GLY A 1 82 ? -5.079 8.649 10.645 1.00 86.31 82 GLY A N 1
ATOM 625 C CA . GLY A 1 82 ? -4.342 8.181 11.820 1.00 86.31 82 GLY A CA 1
ATOM 626 C C . GLY A 1 82 ? -4.675 6.757 12.262 1.00 86.31 82 GLY A C 1
ATOM 627 O O . GLY A 1 82 ? -4.289 6.352 13.359 1.00 86.31 82 GLY A O 1
ATOM 628 N N . ARG A 1 83 ? -5.389 5.974 11.441 1.00 87.06 83 ARG A N 1
ATOM 629 C CA . ARG A 1 83 ? -5.603 4.551 11.730 1.00 87.06 83 ARG A CA 1
ATOM 630 C C . ARG A 1 83 ? -4.306 3.775 11.541 1.00 87.06 83 ARG A C 1
ATOM 632 O O . ARG A 1 83 ? -3.585 3.974 10.565 1.00 87.06 83 ARG A O 1
ATOM 639 N N . ASN A 1 84 ? -4.018 2.883 12.484 1.00 88.06 84 ASN A N 1
ATOM 640 C CA . ASN A 1 84 ? -2.825 2.052 12.409 1.00 88.06 84 ASN A CA 1
ATOM 641 C C . ASN A 1 84 ? -3.011 0.896 11.408 1.00 88.06 84 ASN A C 1
ATOM 643 O O . ASN A 1 84 ? -4.127 0.456 11.118 1.00 88.06 84 ASN A O 1
ATOM 647 N N . TRP A 1 85 ? -1.889 0.399 10.893 1.00 86.69 85 TRP A N 1
ATOM 648 C CA . TRP A 1 85 ? -1.848 -0.648 9.876 1.00 86.69 85 TRP A CA 1
ATOM 649 C C . TRP A 1 85 ? -2.507 -1.956 10.307 1.00 86.69 85 TRP A C 1
ATOM 651 O O . TRP A 1 85 ? -3.201 -2.579 9.509 1.00 86.69 85 TRP A O 1
ATOM 661 N N . SER A 1 86 ? -2.321 -2.369 11.560 1.00 86.06 86 SER A N 1
ATOM 662 C CA . SER A 1 86 ? -2.871 -3.625 12.069 1.00 86.06 86 SER A CA 1
ATOM 663 C C . SER A 1 86 ? -4.395 -3.583 12.196 1.00 86.06 86 SER A C 1
ATOM 665 O O . SER A 1 86 ? -5.052 -4.557 11.837 1.00 86.06 86 SER A O 1
ATOM 667 N N . GLU A 1 87 ? -4.975 -2.461 12.631 1.00 90.44 87 GLU A N 1
ATOM 668 C CA . GLU A 1 87 ? -6.427 -2.244 12.661 1.00 90.44 87 GLU A CA 1
ATOM 669 C C . GLU A 1 87 ? -7.006 -2.290 11.247 1.00 90.44 87 GLU A C 1
ATOM 671 O O . GLU A 1 87 ? -8.007 -2.968 11.016 1.00 90.44 87 GLU A O 1
ATOM 676 N N . LEU A 1 88 ? -6.381 -1.592 10.293 1.00 90.19 88 LEU A N 1
ATOM 677 C CA . LEU A 1 88 ? -6.833 -1.584 8.903 1.00 90.19 88 LEU A CA 1
ATOM 678 C C . LEU A 1 88 ? -6.724 -2.979 8.276 1.00 90.19 88 LEU A C 1
ATOM 680 O O . LEU A 1 88 ? -7.694 -3.466 7.701 1.00 90.19 88 LEU A O 1
ATOM 684 N N . ALA A 1 89 ? -5.591 -3.659 8.444 1.00 87.00 89 ALA A N 1
ATOM 685 C CA . ALA A 1 89 ? -5.392 -5.017 7.954 1.00 87.00 89 ALA A CA 1
ATOM 686 C C . ALA A 1 89 ? -6.433 -5.986 8.541 1.00 87.00 89 ALA A C 1
ATOM 688 O O . ALA A 1 89 ? -7.061 -6.733 7.792 1.00 87.00 89 ALA A O 1
ATOM 689 N N . ALA A 1 90 ? -6.702 -5.910 9.850 1.00 88.19 90 ALA A N 1
ATOM 690 C CA . ALA A 1 90 ? -7.739 -6.709 10.500 1.00 88.19 90 ALA A CA 1
ATOM 691 C C . ALA A 1 90 ? -9.145 -6.388 9.965 1.00 88.19 90 ALA A C 1
ATOM 693 O O . ALA A 1 90 ? -9.895 -7.306 9.635 1.00 88.19 90 ALA A O 1
ATOM 694 N N . ARG A 1 91 ? -9.491 -5.099 9.817 1.00 89.75 91 ARG A N 1
ATOM 695 C CA . ARG A 1 91 ? -10.781 -4.650 9.259 1.00 89.75 91 ARG A CA 1
ATOM 696 C C . ARG A 1 91 ? -11.017 -5.195 7.851 1.00 89.75 91 ARG A C 1
ATOM 698 O O . ARG A 1 91 ? -12.151 -5.521 7.516 1.00 89.75 91 ARG A O 1
ATOM 705 N N . TYR A 1 92 ? -9.961 -5.299 7.052 1.00 90.25 92 TYR A N 1
ATOM 706 C CA . TYR A 1 92 ? -10.022 -5.743 5.661 1.00 90.25 92 TYR A CA 1
ATOM 707 C C . TYR A 1 92 ? -9.647 -7.217 5.452 1.00 90.25 92 TYR A C 1
ATOM 709 O O . TYR A 1 92 ? -9.463 -7.647 4.315 1.00 90.25 92 TYR A O 1
ATOM 717 N N . GLY A 1 93 ? -9.549 -8.009 6.526 1.00 86.44 93 GLY A N 1
ATOM 718 C CA . GLY A 1 93 ? -9.311 -9.454 6.439 1.00 86.44 93 GLY A CA 1
ATOM 719 C C . GLY A 1 93 ? -7.906 -9.847 5.966 1.00 86.44 93 GLY A C 1
ATOM 720 O O . GLY A 1 93 ? -7.693 -10.971 5.513 1.00 86.44 93 GLY A O 1
ATOM 721 N N . VAL A 1 94 ? -6.932 -8.943 6.064 1.00 87.38 94 VAL A N 1
ATOM 722 C CA . VAL A 1 94 ? -5.526 -9.200 5.742 1.00 87.38 94 VAL A CA 1
ATOM 723 C C . VAL A 1 94 ? -4.805 -9.676 7.004 1.00 87.38 94 VAL A C 1
ATOM 725 O O . VAL A 1 94 ? -4.337 -8.885 7.817 1.00 87.38 94 VAL A O 1
ATOM 728 N N . GLY A 1 95 ? -4.752 -10.997 7.187 1.00 84.44 95 GLY A N 1
ATOM 729 C CA . GLY A 1 95 ? -4.051 -11.645 8.303 1.00 84.44 95 GLY A CA 1
ATOM 730 C C . GLY A 1 95 ? -2.603 -12.036 7.984 1.00 84.44 95 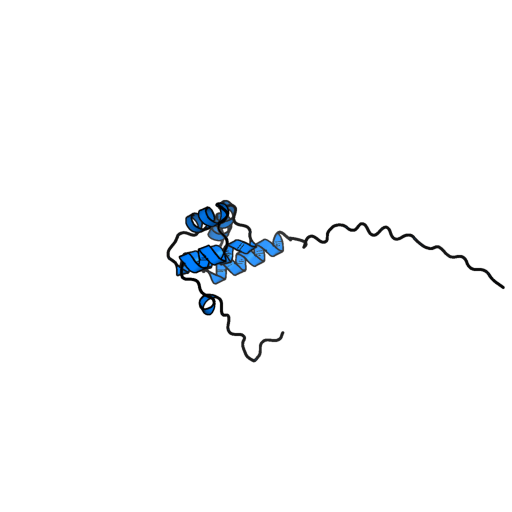GLY A C 1
ATOM 731 O O . GLY A 1 95 ? -2.141 -11.910 6.855 1.00 84.44 95 GLY A O 1
ATOM 732 N N . ALA A 1 96 ? -1.886 -12.589 8.965 1.00 82.50 96 ALA A N 1
ATOM 733 C CA . ALA A 1 96 ? -0.486 -13.004 8.802 1.00 82.50 96 ALA A CA 1
ATOM 734 C C . ALA A 1 96 ? -0.262 -14.005 7.650 1.00 82.50 96 ALA A C 1
ATOM 736 O O . ALA A 1 96 ? 0.749 -13.937 6.958 1.00 82.50 96 ALA A O 1
ATOM 737 N N . SER A 1 97 ? -1.229 -14.892 7.394 1.00 84.31 97 SER A N 1
ATOM 738 C CA . SER A 1 97 ? -1.179 -15.843 6.276 1.00 84.31 97 SER A CA 1
ATOM 739 C C . SER A 1 97 ? -1.120 -15.160 4.909 1.00 84.31 97 SER A C 1
ATOM 741 O O . SER A 1 97 ? -0.487 -15.675 3.995 1.00 84.31 97 SER A O 1
ATOM 743 N N . ALA A 1 98 ? -1.744 -13.987 4.769 1.00 82.62 98 ALA A N 1
ATOM 744 C CA . ALA A 1 98 ? -1.695 -13.202 3.544 1.00 82.62 98 ALA A CA 1
ATOM 745 C C . ALA A 1 98 ? -0.296 -12.627 3.278 1.00 82.62 98 ALA A C 1
ATOM 747 O O . ALA A 1 98 ? 0.047 -12.430 2.116 1.00 82.62 98 ALA A O 1
ATOM 748 N N . LEU A 1 99 ? 0.486 -12.370 4.329 1.00 82.19 99 LEU A N 1
ATOM 749 C CA . LEU A 1 99 ? 1.813 -11.747 4.270 1.00 82.19 99 LEU A CA 1
ATOM 750 C C . LEU A 1 99 ? 2.955 -12.770 4.231 1.00 82.19 99 LEU A C 1
ATOM 752 O O . LEU A 1 99 ? 4.125 -12.393 4.195 1.00 82.19 99 LEU A O 1
ATOM 756 N N . HIS A 1 100 ? 2.635 -14.062 4.263 1.00 85.50 100 HIS A N 1
ATOM 757 C CA . HIS A 1 100 ? 3.641 -15.105 4.225 1.00 85.50 100 HIS A CA 1
ATOM 758 C C . HIS A 1 100 ? 4.240 -15.226 2.820 1.00 85.50 100 HIS A C 1
ATOM 760 O O . HIS A 1 100 ? 3.536 -15.526 1.856 1.00 85.50 100 HIS A O 1
ATOM 766 N N . VAL A 1 101 ? 5.554 -15.029 2.726 1.00 81.31 101 VAL A N 1
ATOM 767 C CA . VAL A 1 101 ? 6.341 -15.336 1.531 1.00 81.31 101 VAL A CA 1
ATOM 768 C C . VAL A 1 101 ? 7.128 -16.616 1.819 1.00 81.31 101 VAL A C 1
ATOM 770 O O . VAL A 1 101 ? 7.926 -16.618 2.761 1.00 81.31 101 VAL A O 1
ATOM 773 N N . PRO A 1 102 ? 6.904 -17.711 1.069 1.00 83.94 102 PRO A N 1
ATOM 774 C CA . PRO A 1 102 ? 7.710 -18.910 1.224 1.00 83.94 102 PRO A CA 1
ATOM 775 C C . PRO A 1 102 ? 9.140 -18.604 0.775 1.00 83.94 102 PRO A C 1
ATOM 777 O O . PRO A 1 102 ? 9.352 -18.044 -0.300 1.00 83.94 102 PRO A O 1
ATOM 780 N N . VAL A 1 103 ? 10.113 -18.966 1.606 1.00 84.25 103 VAL A N 1
ATOM 781 C CA . VAL A 1 103 ? 11.533 -18.854 1.264 1.00 84.25 103 VAL A CA 1
ATOM 782 C C . VAL A 1 103 ? 11.956 -20.174 0.614 1.00 84.25 103 VAL A C 1
ATOM 784 O O . VAL A 1 103 ? 11.804 -21.216 1.256 1.00 84.25 103 VAL A O 1
ATOM 787 N N . PRO A 1 104 ? 12.430 -20.163 -0.645 1.00 86.88 104 PRO A N 1
ATOM 788 C CA . PRO A 1 104 ? 12.976 -21.354 -1.291 1.00 86.88 104 PRO A CA 1
ATOM 789 C C . PRO A 1 104 ? 14.156 -21.937 -0.504 1.00 86.88 104 PRO A C 1
ATOM 791 O O . PRO A 1 104 ? 14.925 -21.188 0.098 1.00 86.88 104 PRO A O 1
ATOM 794 N N . GLU A 1 105 ? 14.327 -23.261 -0.525 1.00 87.69 105 GLU A N 1
ATOM 795 C CA . GLU A 1 105 ? 15.426 -23.936 0.190 1.00 87.69 105 GLU A CA 1
ATOM 796 C C . GLU A 1 105 ? 16.821 -23.502 -0.296 1.00 87.69 105 GLU A C 1
ATOM 798 O O . GLU A 1 105 ? 17.796 -23.603 0.444 1.00 87.69 105 GLU A O 1
ATOM 803 N N . ASP A 1 106 ? 16.918 -22.998 -1.526 1.00 90.19 106 ASP A N 1
ATOM 804 C CA . ASP A 1 106 ? 18.139 -22.522 -2.174 1.00 90.19 106 ASP A CA 1
ATOM 805 C C . ASP A 1 106 ? 18.360 -21.003 -2.053 1.00 90.19 106 ASP A C 1
ATOM 807 O O . ASP A 1 106 ? 19.321 -20.475 -2.619 1.00 90.19 106 ASP A O 1
ATOM 811 N N . ALA A 1 107 ? 17.508 -20.286 -1.310 1.00 81.81 107 ALA A N 1
ATOM 812 C CA . ALA A 1 107 ? 17.684 -18.857 -1.083 1.00 81.81 107 ALA A CA 1
ATOM 813 C C . ALA A 1 107 ? 18.985 -18.586 -0.306 1.00 81.81 107 ALA A C 1
ATOM 815 O O . ALA A 1 107 ? 19.150 -19.003 0.841 1.00 81.81 107 ALA A O 1
ATOM 816 N N . GLN A 1 108 ? 19.914 -17.862 -0.932 1.00 76.25 108 GLN A N 1
ATOM 817 C CA . GLN A 1 108 ? 21.128 -17.384 -0.271 1.00 76.25 108 GLN A CA 1
ATOM 818 C C . GLN A 1 108 ? 20.768 -16.185 0.616 1.00 76.25 108 GLN A C 1
ATOM 820 O O . GLN A 1 108 ? 20.269 -15.178 0.110 1.00 76.25 108 GLN A O 1
ATOM 825 N N . VAL A 1 109 ? 20.980 -16.330 1.929 1.00 63.56 109 VAL A N 1
ATOM 826 C CA . VAL A 1 109 ? 20.776 -15.284 2.952 1.00 63.56 109 VAL A CA 1
ATOM 827 C C . VAL A 1 109 ? 22.024 -14.425 3.092 1.00 63.56 109 VAL A C 1
ATOM 829 O O . VAL A 1 109 ? 23.130 -15.012 3.131 1.00 63.56 109 VAL A O 1
#

pLDDT: mean 78.61, std 13.43, range [39.72, 90.75]

Foldseek 3Di:
DDDDDDDPDPPPPPPPPPPPPPDPVVLLVLLVVLCVVLVHDSVVSVVVVVLVADSVCVSVLSLLCVQQVNDSSVLVVVVVVVDDPVVSCVVSVNDPVNVDDDDDPPDDD

Secondary structure (DSSP, 8-state):
-----------------------HHHHHHHHHHHHHHHT--HHHHHHHGGGT--TTTHHHHHHHHHHHT--HHHHHHHHHTT--HHHHHHHTT--GGGG--PPPTT---

Sequence (109 aa):
MRRSLLIFTFLLASAAPITGQESPAANADYLSAVARFFSLPSNEVSILSEWEIPVDEIPVVLFVARRSGVSPEAFNALRQAGRNWSELAARYGVGASALHVPVPEDAQV

Radius of gyration: 22.66 Å; chains: 1; bounding box: 77×41×42 Å